Protein AF-X0X0X9-F1 (afdb_monomer_lite)

pLDDT: mean 80.78, std 14.83, range [52.56, 97.0]

Radius of gyration: 13.78 Å; chains: 1; bounding box: 35×17×32 Å

Organism: NCBI:txid412755

Secondary structure (DSSP, 8-state):
---HHHHHHTTS-SS-GGGTT-TTSHHHHHHHHHHHHHHHHHHHHHHHHHHT-

Foldseek 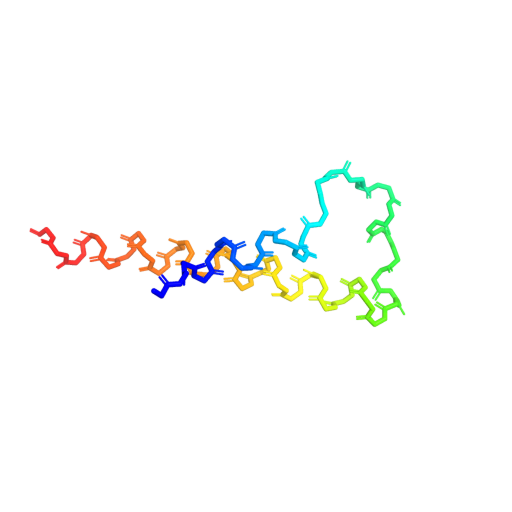3Di:
DDDVLVVLVVLADPDPVVVLPCPVDPSSVVNVVSVVVSVVVVVVVVVVVVVVD

Structure (mmCIF, N/CA/C/O backbone):
data_AF-X0X0X9-F1
#
_entry.id   AF-X0X0X9-F1
#
loop_
_atom_site.group_PDB
_atom_site.id
_atom_site.type_symbol
_atom_site.label_atom_id
_atom_site.label_alt_id
_atom_site.label_comp_id
_atom_site.label_asym_id
_atom_site.label_entity_id
_atom_site.label_seq_id
_atom_site.pdbx_PDB_ins_code
_atom_site.Cartn_x
_atom_site.Cartn_y
_atom_site.Cartn_z
_atom_site.occupancy
_atom_site.B_iso_or_equiv
_atom_site.auth_seq_id
_atom_site.auth_comp_id
_atom_site.auth_asym_id
_atom_site.auth_atom_id
_atom_site.pdbx_PDB_model_num
ATOM 1 N N . MET A 1 1 ? -16.437 -2.753 -6.864 1.00 69.38 1 MET A N 1
ATOM 2 C CA . MET A 1 1 ? -15.322 -1.794 -6.708 1.00 69.38 1 MET A CA 1
ATOM 3 C C . MET A 1 1 ? -14.128 -2.596 -6.215 1.00 69.38 1 MET A C 1
ATOM 5 O O . MET A 1 1 ? -14.298 -3.283 -5.218 1.00 69.38 1 MET A O 1
ATOM 9 N N . LYS A 1 2 ? -13.011 -2.637 -6.957 1.00 77.12 2 LYS A N 1
ATOM 10 C CA . LYS A 1 2 ? -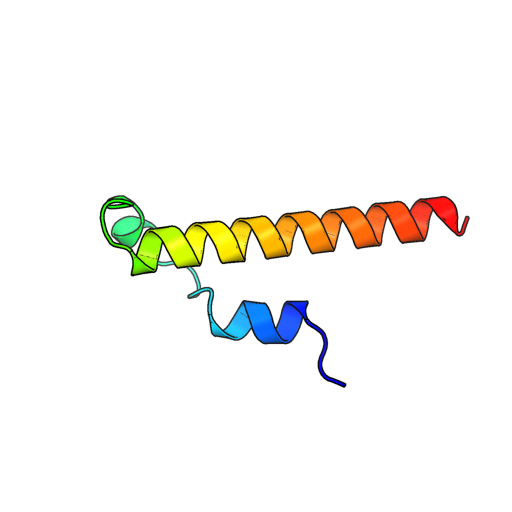11.812 -3.388 -6.531 1.00 77.12 2 LYS A CA 1
ATOM 11 C C . LYS A 1 2 ? -11.155 -2.693 -5.339 1.00 77.12 2 LYS A C 1
ATOM 13 O O . LYS A 1 2 ? -11.210 -1.465 -5.260 1.00 77.12 2 LYS A O 1
ATOM 18 N N . ASP A 1 3 ? -10.560 -3.464 -4.433 1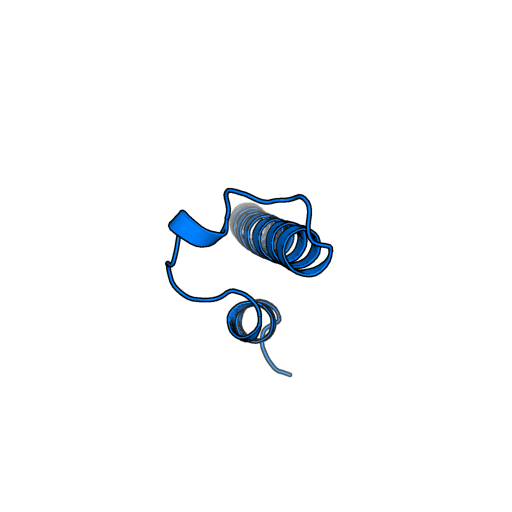.00 89.94 3 ASP A N 1
ATOM 19 C CA . ASP A 1 3 ? -9.816 -2.906 -3.304 1.00 89.94 3 ASP A CA 1
ATOM 20 C C . ASP A 1 3 ? -8.574 -2.165 -3.832 1.00 89.94 3 ASP A C 1
ATOM 22 O O . ASP A 1 3 ? -7.848 -2.660 -4.694 1.00 89.94 3 ASP A O 1
ATOM 26 N N . ILE A 1 4 ? -8.324 -0.954 -3.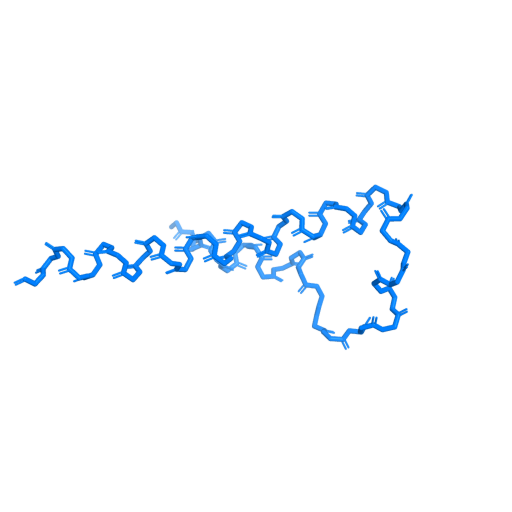331 1.00 89.25 4 ILE A N 1
ATOM 27 C CA . ILE A 1 4 ? -7.175 -0.142 -3.746 1.00 89.25 4 ILE A CA 1
ATOM 28 C C . ILE A 1 4 ? -5.828 -0.838 -3.482 1.00 89.25 4 ILE A C 1
ATOM 30 O O . ILE A 1 4 ? -4.887 -0.650 -4.247 1.00 89.25 4 ILE A O 1
ATOM 34 N N . LEU A 1 5 ? -5.727 -1.675 -2.445 1.00 90.44 5 LEU A N 1
ATOM 35 C CA . LEU A 1 5 ? -4.520 -2.445 -2.140 1.00 90.44 5 LEU A CA 1
ATOM 36 C C . LEU A 1 5 ? -4.263 -3.547 -3.173 1.00 90.44 5 LEU A C 1
ATOM 38 O O . LEU A 1 5 ? -3.102 -3.821 -3.472 1.00 90.44 5 LEU A O 1
ATOM 42 N N . GLU A 1 6 ? -5.319 -4.140 -3.737 1.00 87.56 6 GLU A N 1
ATOM 43 C CA . GLU A 1 6 ? -5.199 -5.101 -4.842 1.00 87.56 6 GLU A CA 1
ATOM 44 C C . GLU A 1 6 ? -4.672 -4.397 -6.092 1.00 87.56 6 GLU A C 1
ATOM 46 O O . GLU A 1 6 ? -3.709 -4.856 -6.697 1.00 87.56 6 GLU A O 1
ATOM 51 N N . VAL A 1 7 ? -5.232 -3.227 -6.419 1.00 90.19 7 VAL A N 1
ATOM 52 C CA . VAL A 1 7 ? -4.785 -2.419 -7.565 1.00 90.19 7 VAL A CA 1
ATOM 53 C C . VAL A 1 7 ? -3.321 -2.003 -7.419 1.00 90.19 7 VAL A C 1
ATOM 55 O O . VAL A 1 7 ? -2.581 -2.036 -8.394 1.00 90.19 7 VAL A O 1
ATOM 58 N N . LEU A 1 8 ? -2.876 -1.623 -6.216 1.00 87.06 8 LEU A N 1
ATOM 59 C CA . LEU A 1 8 ? -1.473 -1.274 -5.962 1.00 87.06 8 LEU A CA 1
ATOM 60 C C . LEU A 1 8 ? -0.531 -2.479 -6.083 1.00 87.06 8 LEU A C 1
ATOM 62 O O . LEU A 1 8 ? 0.619 -2.303 -6.487 1.00 87.06 8 LEU A O 1
ATOM 66 N N . GLY A 1 9 ? -1.006 -3.683 -5.752 1.00 82.38 9 GLY A N 1
ATOM 67 C CA . GLY A 1 9 ? -0.240 -4.924 -5.871 1.00 82.38 9 GLY A CA 1
ATOM 68 C C . GLY A 1 9 ? 0.267 -5.176 -7.290 1.00 82.38 9 GLY A C 1
ATOM 69 O O . GLY A 1 9 ? 1.432 -5.521 -7.459 1.00 82.38 9 GLY A O 1
ATOM 70 N N . ASP A 1 10 ? -0.551 -4.881 -8.302 1.00 85.81 10 ASP A N 1
ATOM 71 C CA . ASP A 1 10 ? -0.213 -5.084 -9.719 1.00 85.81 10 ASP A CA 1
ATOM 72 C C . ASP A 1 10 ? 1.002 -4.254 -10.191 1.00 85.81 10 ASP A C 1
ATOM 74 O O . ASP A 1 10 ? 1.658 -4.597 -11.178 1.00 85.81 10 ASP A O 1
ATOM 78 N N . TYR A 1 11 ? 1.334 -3.163 -9.490 1.00 82.31 11 TYR A N 1
ATOM 79 C CA . TYR A 1 11 ? 2.430 -2.253 -9.852 1.00 82.31 11 TYR A CA 1
ATOM 80 C C . TYR A 1 11 ? 3.706 -2.453 -9.023 1.00 82.31 11 TYR A C 1
ATOM 82 O O . TYR A 1 11 ? 4.746 -1.869 -9.356 1.00 82.31 11 TYR A O 1
ATOM 90 N N . ILE A 1 12 ? 3.649 -3.253 -7.952 1.00 79.88 12 ILE A N 1
ATOM 91 C CA . ILE A 1 12 ? 4.768 -3.496 -7.035 1.00 79.88 12 ILE A CA 1
ATOM 92 C C . ILE A 1 12 ? 5.322 -4.901 -7.320 1.00 79.88 12 ILE A C 1
ATOM 94 O O . ILE A 1 12 ? 4.733 -5.887 -6.883 1.00 79.88 12 ILE A O 1
ATOM 98 N N . PRO A 1 13 ? 6.447 -5.030 -8.048 1.00 70.50 13 PRO A N 1
ATOM 99 C CA . PRO A 1 13 ? 6.985 -6.336 -8.410 1.00 70.50 13 PRO A CA 1
ATOM 100 C C . PRO A 1 13 ? 7.446 -7.124 -7.177 1.00 70.50 13 PRO A C 1
ATOM 102 O O . PRO A 1 13 ? 8.125 -6.585 -6.300 1.00 70.50 13 PRO A O 1
ATOM 105 N N . GLU A 1 14 ? 7.136 -8.422 -7.147 1.00 67.25 14 GLU A N 1
ATO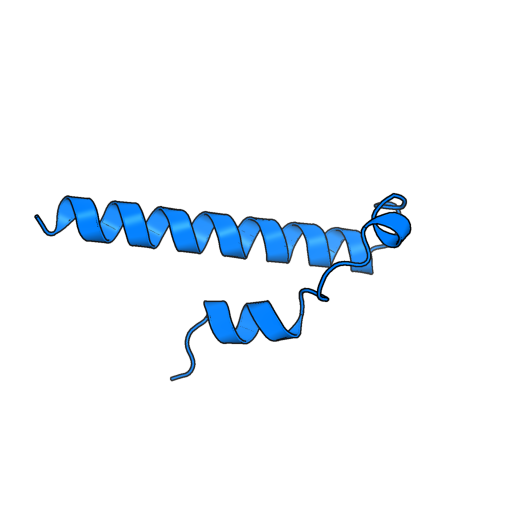M 106 C CA . GLU A 1 14 ? 7.594 -9.334 -6.099 1.00 67.25 14 GLU A CA 1
ATOM 107 C C . GLU A 1 14 ? 9.126 -9.477 -6.139 1.00 67.25 14 GLU A C 1
ATOM 109 O O . GLU A 1 14 ? 9.723 -9.914 -7.124 1.00 67.25 14 GLU A O 1
ATOM 114 N N . ALA A 1 15 ? 9.760 -9.018 -5.058 1.00 58.72 15 ALA A N 1
ATOM 115 C CA . ALA A 1 15 ? 11.125 -9.301 -4.619 1.00 58.72 15 ALA A CA 1
ATOM 116 C C . ALA A 1 15 ? 12.188 -9.526 -5.717 1.00 58.72 15 ALA A C 1
ATOM 118 O O . ALA A 1 15 ? 12.675 -10.630 -5.937 1.00 58.72 15 ALA A O 1
ATOM 119 N N . ASN A 1 16 ? 12.683 -8.438 -6.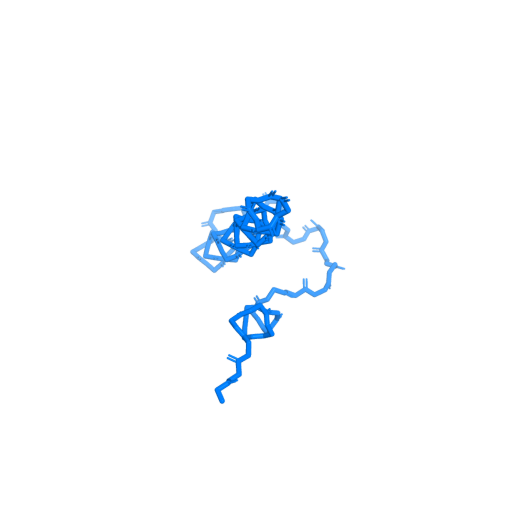309 1.00 54.81 16 ASN A N 1
ATOM 120 C CA . ASN A 1 16 ? 14.029 -8.418 -6.892 1.00 54.81 16 ASN A CA 1
ATOM 121 C C . ASN A 1 16 ? 14.820 -7.226 -6.345 1.00 54.81 16 ASN A C 1
ATOM 123 O O . ASN A 1 16 ? 15.103 -6.266 -7.059 1.00 54.81 16 ASN A O 1
ATOM 127 N N . SER A 1 17 ? 15.185 -7.306 -5.060 1.00 55.16 17 SER A N 1
ATOM 128 C CA . SER A 1 17 ? 15.864 -6.261 -4.271 1.00 55.16 17 SER A CA 1
ATOM 129 C C . SER A 1 17 ? 17.144 -5.698 -4.907 1.00 55.16 17 SER A C 1
ATOM 131 O O . SER A 1 17 ? 17.486 -4.542 -4.678 1.00 55.16 17 SER A O 1
ATOM 133 N N . ARG A 1 18 ? 17.830 -6.455 -5.777 1.00 54.44 18 ARG A N 1
ATOM 134 C CA . ARG A 1 18 ? 19.053 -5.982 -6.458 1.00 54.44 18 ARG A CA 1
ATOM 135 C C . ARG A 1 18 ? 18.808 -4.886 -7.501 1.00 54.44 18 ARG A C 1
ATOM 137 O O . ARG A 1 18 ? 19.744 -4.160 -7.819 1.00 54.44 18 ARG A O 1
ATOM 144 N N . LYS A 1 19 ? 17.584 -4.734 -8.028 1.00 52.56 19 LYS A N 1
ATOM 145 C CA . LYS A 1 19 ? 17.244 -3.659 -8.988 1.00 52.56 19 LYS A CA 1
ATOM 146 C C . LYS A 1 19 ? 16.870 -2.328 -8.319 1.00 52.56 19 LYS A C 1
ATOM 148 O O . LYS A 1 19 ? 16.881 -1.300 -8.985 1.00 52.56 19 LYS A O 1
ATOM 153 N N . TRP A 1 20 ? 16.626 -2.332 -7.009 1.00 54.31 20 TRP A N 1
ATOM 154 C CA . TRP A 1 20 ? 16.145 -1.171 -6.247 1.00 54.31 20 TRP A CA 1
ATOM 155 C C . TRP A 1 20 ? 17.266 -0.187 -5.886 1.00 54.31 20 TRP A C 1
ATOM 157 O O . TRP A 1 20 ? 17.004 0.931 -5.457 1.00 54.31 20 TRP A O 1
ATOM 167 N N . ALA A 1 21 ? 18.530 -0.574 -6.093 1.00 55.44 21 ALA A N 1
ATOM 168 C CA . ALA A 1 21 ? 19.696 0.232 -5.732 1.00 55.44 21 ALA A CA 1
ATOM 169 C C . ALA A 1 21 ? 19.880 1.494 -6.600 1.00 55.44 21 ALA A C 1
ATOM 171 O O . ALA A 1 21 ? 20.671 2.366 -6.250 1.00 55.44 21 ALA A O 1
ATOM 172 N N . ARG A 1 22 ? 19.156 1.626 -7.722 1.00 57.06 22 ARG A N 1
ATOM 173 C CA . ARG A 1 22 ? 19.151 2.843 -8.546 1.00 57.06 22 ARG A CA 1
ATOM 174 C C . ARG A 1 22 ? 17.773 3.499 -8.524 1.00 57.06 22 ARG A C 1
ATOM 176 O O . ARG A 1 22 ? 17.032 3.464 -9.502 1.00 57.06 22 ARG A O 1
ATOM 183 N N . LEU A 1 23 ? 17.495 4.201 -7.425 1.00 56.81 23 LEU A N 1
ATOM 184 C CA . LEU A 1 23 ? 16.402 5.181 -7.299 1.00 56.81 23 LEU A CA 1
ATOM 185 C C . LEU A 1 23 ? 16.516 6.362 -8.288 1.00 56.81 23 LEU A C 1
ATOM 187 O O . LEU A 1 23 ? 15.699 7.273 -8.261 1.00 56.81 23 LEU A O 1
ATOM 191 N N . SER A 1 24 ? 17.523 6.361 -9.163 1.00 58.06 24 SER A N 1
ATOM 192 C CA . SER A 1 24 ? 17.758 7.390 -10.173 1.00 58.06 24 SER A CA 1
ATOM 193 C C . SER A 1 24 ? 16.845 7.283 -11.398 1.00 58.06 24 SER A C 1
ATOM 195 O O . SER A 1 24 ? 16.914 8.153 -12.257 1.00 58.06 24 SER A O 1
ATOM 197 N N . SER A 1 25 ? 16.050 6.214 -11.540 1.00 69.56 25 SER A N 1
ATOM 198 C CA . SER A 1 25 ? 15.066 6.119 -12.626 1.00 69.56 25 SER A CA 1
ATOM 199 C C . SER A 1 25 ? 13.670 6.509 -12.137 1.00 69.56 25 SER A C 1
ATOM 201 O O . SER A 1 25 ? 13.237 6.067 -11.070 1.00 69.56 25 SER A O 1
ATOM 203 N N . ASP A 1 26 ? 12.939 7.281 -12.947 1.00 76.12 26 ASP A N 1
ATOM 204 C CA . ASP A 1 26 ? 11.569 7.729 -12.647 1.00 76.12 26 ASP A CA 1
ATOM 205 C C . ASP A 1 26 ? 10.615 6.570 -12.326 1.00 76.12 26 ASP A C 1
ATOM 207 O O . ASP A 1 26 ? 9.678 6.720 -11.542 1.00 76.12 26 ASP A O 1
ATOM 211 N N . ILE A 1 27 ? 10.849 5.394 -12.915 1.00 80.81 27 ILE A N 1
ATOM 212 C CA . ILE A 1 27 ? 10.032 4.197 -12.696 1.00 80.81 27 ILE A CA 1
ATOM 213 C C . ILE A 1 27 ? 10.249 3.642 -11.284 1.00 80.81 27 ILE A C 1
ATOM 215 O O . ILE A 1 27 ? 9.273 3.354 -10.593 1.00 80.81 27 ILE A O 1
ATOM 219 N N . GLU A 1 28 ? 11.500 3.518 -10.834 1.00 76.69 28 GLU A N 1
ATOM 220 C CA . GLU A 1 28 ? 11.798 3.027 -9.482 1.00 76.69 28 GLU A CA 1
ATOM 221 C C . GLU A 1 28 ? 11.368 4.035 -8.408 1.00 76.69 28 GLU A C 1
ATOM 223 O O . GLU A 1 28 ? 10.827 3.637 -7.378 1.00 76.69 28 GLU A O 1
ATOM 228 N N . TYR A 1 29 ? 11.491 5.342 -8.671 1.00 81.56 29 TYR A N 1
ATOM 229 C CA . TYR A 1 29 ? 10.946 6.370 -7.779 1.00 81.56 29 TYR A CA 1
ATOM 230 C C . TYR A 1 29 ? 9.418 6.266 -7.653 1.00 81.56 29 TYR A C 1
ATOM 232 O O . TYR A 1 29 ? 8.875 6.291 -6.548 1.00 81.56 29 TYR A O 1
ATOM 240 N N . ARG A 1 30 ? 8.690 6.090 -8.763 1.00 85.56 30 ARG A N 1
ATOM 241 C CA . ARG A 1 30 ? 7.230 5.882 -8.723 1.00 85.56 30 ARG A CA 1
ATOM 242 C C . ARG A 1 30 ? 6.857 4.603 -7.976 1.00 85.56 30 ARG A C 1
ATOM 244 O O . ARG A 1 30 ? 5.934 4.636 -7.170 1.00 85.56 30 ARG A O 1
ATOM 251 N N . ARG A 1 31 ? 7.590 3.504 -8.177 1.00 84.81 31 ARG A N 1
ATOM 252 C CA . ARG A 1 31 ? 7.385 2.250 -7.429 1.00 84.81 31 ARG A CA 1
ATOM 253 C C . ARG A 1 31 ? 7.590 2.430 -5.930 1.00 84.81 31 ARG A C 1
ATOM 255 O O . ARG A 1 31 ? 6.774 1.938 -5.159 1.00 84.81 31 ARG A O 1
ATOM 262 N N . LEU A 1 32 ? 8.615 3.179 -5.522 1.00 85.12 32 LEU A N 1
ATOM 263 C CA . LEU A 1 32 ? 8.829 3.522 -4.117 1.00 85.12 32 LEU A CA 1
ATOM 264 C C . LEU A 1 32 ? 7.634 4.290 -3.539 1.00 85.12 32 LEU A C 1
ATOM 266 O O . LEU A 1 32 ? 7.152 3.950 -2.461 1.00 85.12 32 LEU A O 1
ATOM 270 N N . ASN A 1 33 ? 7.123 5.285 -4.267 1.00 88.69 33 ASN A N 1
ATOM 271 C CA . ASN A 1 33 ? 5.940 6.036 -3.843 1.00 88.69 33 ASN A CA 1
ATOM 272 C C . ASN A 1 33 ? 4.701 5.136 -3.708 1.00 88.69 33 ASN A C 1
ATOM 274 O O . ASN A 1 33 ? 3.949 5.276 -2.748 1.00 88.69 33 ASN A O 1
ATOM 278 N N . LEU A 1 34 ? 4.495 4.192 -4.632 1.00 90.94 34 LEU A N 1
ATOM 279 C CA . LEU A 1 34 ? 3.379 3.241 -4.562 1.00 90.94 34 LEU A CA 1
ATOM 280 C C . LEU A 1 34 ? 3.520 2.265 -3.387 1.00 90.94 34 LEU A C 1
ATOM 282 O O . LEU A 1 34 ? 2.527 1.965 -2.725 1.00 90.94 34 LEU A O 1
ATOM 286 N N . LEU A 1 35 ? 4.741 1.809 -3.094 1.00 89.94 35 LEU A N 1
ATOM 287 C CA . LEU A 1 35 ? 5.030 0.996 -1.913 1.00 89.94 35 LEU A CA 1
ATOM 288 C C . LEU A 1 35 ? 4.695 1.768 -0.629 1.00 89.94 35 LEU A C 1
ATOM 290 O O . LEU A 1 35 ? 3.976 1.259 0.225 1.00 89.94 35 LEU A O 1
ATOM 294 N N . LEU A 1 36 ? 5.158 3.015 -0.523 1.00 91.56 36 LEU A N 1
ATOM 295 C CA . LEU A 1 36 ? 4.875 3.869 0.628 1.00 91.56 36 LEU A CA 1
ATOM 296 C C . LEU A 1 36 ? 3.370 4.121 0.789 1.00 91.56 36 LEU A C 1
ATOM 298 O O . LEU A 1 36 ? 2.840 4.026 1.893 1.00 91.56 36 LEU A O 1
ATOM 302 N N . LEU A 1 37 ? 2.667 4.394 -0.313 1.00 93.81 37 LEU A N 1
ATOM 303 C CA . LEU A 1 37 ? 1.219 4.581 -0.310 1.00 93.81 37 LEU A CA 1
ATOM 304 C C . LEU A 1 37 ? 0.488 3.332 0.200 1.00 93.81 37 LEU A C 1
ATOM 306 O O . LEU A 1 37 ? -0.437 3.456 1.000 1.00 93.81 37 LEU A O 1
ATOM 310 N N . LYS A 1 38 ? 0.913 2.137 -0.227 1.00 93.19 38 LYS A N 1
ATOM 311 C CA . LYS A 1 38 ? 0.358 0.867 0.258 1.00 93.19 38 LYS A CA 1
ATOM 312 C C . LYS A 1 38 ? 0.496 0.747 1.779 1.00 93.19 38 LYS A C 1
ATOM 314 O O . LYS A 1 38 ? -0.492 0.444 2.443 1.00 93.19 38 LYS A O 1
ATOM 319 N N . GLU A 1 39 ? 1.678 1.024 2.325 1.00 94.06 39 GLU A N 1
ATOM 320 C CA . GLU A 1 39 ? 1.925 0.970 3.774 1.00 94.06 39 GLU A CA 1
ATOM 321 C C . GLU A 1 39 ? 1.056 1.978 4.541 1.00 94.06 39 GLU A C 1
ATOM 323 O O . GLU A 1 39 ? 0.384 1.607 5.501 1.00 94.06 39 GLU A O 1
ATOM 328 N N . ILE A 1 40 ? 0.973 3.230 4.071 1.00 95.94 40 ILE A N 1
ATOM 329 C CA . ILE A 1 40 ? 0.114 4.260 4.681 1.00 95.94 40 ILE A CA 1
ATOM 330 C C . ILE A 1 40 ? -1.347 3.797 4.720 1.00 95.94 40 ILE A C 1
ATOM 332 O O . ILE A 1 40 ? -2.011 3.916 5.747 1.00 95.94 40 ILE A O 1
ATOM 336 N N . LEU A 1 41 ? -1.857 3.243 3.618 1.00 95.88 41 LEU A N 1
ATOM 337 C CA . LEU A 1 41 ? -3.233 2.749 3.547 1.00 95.88 41 LEU A CA 1
ATOM 338 C C . LEU A 1 41 ? -3.477 1.577 4.507 1.00 95.88 41 LEU A C 1
ATOM 340 O O . LEU A 1 41 ? -4.537 1.515 5.134 1.00 95.88 41 LEU A O 1
ATOM 344 N N . CYS A 1 42 ? -2.511 0.668 4.651 1.00 95.44 42 CYS A N 1
ATOM 345 C CA . CYS A 1 42 ? -2.572 -0.414 5.631 1.00 95.44 42 CYS A CA 1
ATOM 346 C C . CYS A 1 42 ? -2.637 0.124 7.068 1.00 95.44 42 CYS A C 1
ATOM 348 O O . CYS A 1 42 ? -3.492 -0.313 7.840 1.00 95.44 42 CYS A O 1
ATOM 350 N N . GLU A 1 43 ? -1.792 1.093 7.424 1.00 96.88 43 GLU A N 1
ATOM 351 C CA . GLU A 1 43 ? -1.803 1.705 8.758 1.00 96.88 43 GLU A CA 1
ATOM 352 C C . GLU A 1 43 ? -3.101 2.472 9.034 1.00 96.88 43 GLU A C 1
ATOM 354 O O . GLU A 1 43 ? -3.700 2.315 10.098 1.00 96.88 43 GLU A O 1
ATOM 359 N N . LEU A 1 44 ? -3.617 3.223 8.057 1.00 96.75 44 LEU A N 1
ATOM 360 C CA . LEU A 1 44 ? -4.902 3.914 8.193 1.00 96.75 44 LEU A CA 1
ATOM 361 C C . LEU A 1 44 ? -6.059 2.942 8.452 1.00 96.75 44 LEU A C 1
ATOM 363 O O . LEU A 1 44 ? -6.933 3.236 9.268 1.00 96.75 44 LEU A O 1
ATOM 367 N N . ARG A 1 45 ? -6.062 1.764 7.812 1.00 95.50 45 ARG A N 1
ATOM 368 C CA . ARG A 1 45 ? -7.060 0.718 8.095 1.00 95.50 45 ARG A CA 1
ATOM 369 C C . ARG A 1 45 ? -6.947 0.193 9.523 1.00 95.50 45 ARG A C 1
ATOM 371 O O . ARG A 1 45 ? -7.977 0.028 10.172 1.00 95.50 45 ARG A O 1
ATOM 378 N N . LYS A 1 46 ? -5.729 -0.032 10.026 1.00 96.38 46 LYS A N 1
ATOM 379 C CA . LYS A 1 46 ? -5.509 -0.451 11.421 1.00 96.38 46 LYS A CA 1
ATOM 380 C C . LYS A 1 46 ? -6.035 0.600 12.398 1.00 96.38 46 LYS A C 1
ATOM 382 O O . LYS A 1 46 ? -6.760 0.258 13.327 1.00 96.38 46 LYS A O 1
ATOM 387 N N . VAL A 1 47 ? -5.735 1.878 12.159 1.00 97.00 47 VAL A N 1
ATOM 388 C CA . VAL A 1 47 ? -6.241 2.991 12.980 1.00 97.00 47 VAL A CA 1
ATOM 389 C C . VAL A 1 47 ? -7.769 3.046 12.946 1.00 97.00 47 VAL A C 1
ATOM 391 O O . VAL A 1 47 ? -8.396 3.128 13.997 1.00 97.00 47 VAL A O 1
ATOM 394 N N . ALA A 1 48 ? -8.384 2.934 11.766 1.00 95.38 48 ALA A N 1
ATOM 395 C CA . ALA A 1 48 ? -9.839 2.925 11.638 1.00 95.38 48 ALA A CA 1
ATOM 396 C C . ALA A 1 48 ? -10.487 1.767 12.417 1.00 95.38 48 ALA A C 1
ATOM 398 O O . ALA A 1 48 ? -11.498 1.971 13.082 1.00 95.38 48 ALA A O 1
ATOM 399 N N . GLN A 1 49 ? -9.886 0.574 12.389 1.00 95.38 49 GLN A N 1
ATOM 400 C CA . GLN A 1 49 ? -10.356 -0.577 13.167 1.00 95.38 49 GLN A CA 1
ATOM 401 C C . GLN A 1 49 ? -10.240 -0.356 14.681 1.00 95.38 49 GLN A C 1
ATOM 403 O O . GLN A 1 49 ? -11.116 -0.790 15.424 1.00 95.38 49 GLN A O 1
ATOM 408 N N . LEU A 1 50 ? -9.179 0.313 15.146 1.00 96.19 50 LEU A N 1
ATOM 409 C CA . LEU A 1 50 ? -9.003 0.642 16.564 1.00 96.19 50 LEU A CA 1
ATOM 410 C C . LEU A 1 50 ? -10.023 1.673 17.055 1.00 96.19 50 LEU A C 1
ATOM 412 O O . LEU A 1 50 ? -10.476 1.562 18.185 1.00 96.19 50 LEU A O 1
ATOM 416 N N . LEU A 1 51 ? -10.393 2.644 16.218 1.00 94.44 51 LEU A N 1
ATOM 417 C CA . LEU A 1 51 ? -11.388 3.671 16.556 1.00 94.44 51 LEU A CA 1
ATOM 418 C C . LEU A 1 51 ? -12.837 3.158 16.535 1.00 94.44 51 LEU A C 1
ATOM 420 O O . LEU A 1 51 ? -13.728 3.830 17.045 1.00 94.44 51 LEU A O 1
ATOM 424 N N . GLN A 1 52 ? -13.086 2.007 15.908 1.00 84.88 52 GLN A N 1
ATOM 425 C CA . GLN A 1 52 ? -14.400 1.354 15.869 1.00 84.88 52 GLN A CA 1
ATOM 426 C C . GLN A 1 52 ? -14.620 0.369 17.033 1.00 84.88 52 GLN A C 1
ATOM 428 O O . GLN A 1 52 ? -15.689 -0.240 17.107 1.00 84.88 52 GLN A O 1
ATOM 433 N N . LYS A 1 53 ? -13.625 0.196 17.913 1.00 56.44 53 LYS A N 1
ATOM 434 C CA . LYS A 1 53 ? -13.735 -0.524 19.190 1.00 56.44 53 LYS A CA 1
ATOM 435 C C . LYS A 1 53 ? -14.022 0.440 20.332 1.00 56.44 53 LYS A C 1
ATOM 437 O O . LYS A 1 53 ? -14.727 -0.005 21.262 1.00 56.44 53 LYS A O 1
#

Sequence (53 aa):
MKDILEVLGDYIPEANSRKWARLSSDIEYRRLNLLLLKEILCELRKVAQLLQK